Protein AF-A0A1V2GZL9-F1 (afdb_monomer_lite)

Radius of gyration: 32.02 Å; chains: 1; bounding box: 79×44×68 Å

Secondary structure (DSSP, 8-state):
-HHHHHHHHHHHHHHHHHHHHHHHHHHHHHSSSS--S-----------------BHHHHHHHHTT---TTSPPHHHHHHHHHHHHHHHHHHHHHTS---SS------HHHHHHHHHHHHHTS-TTGGGSBHHHHHHHHT--

Sequence (141 aa):
MHVLLIRLDALRFALLRARHRAARGLYRLAWGGLSSMTLFAALPAQAEIRFDRMSGAALLGALRGETGPGDPGGEAGRAFVAARASAYIDGVLDAGVTPACAHPALKPHERDARVFNYLSALQPVRLRDGAAPLVRLALRC

Foldseek 3Di:
DVVVVVVVVVVVVVVVVVVVVVVVVVVVVVPPPPDPPDDPPPPPPPPVPPVVQCFLVNLLCLCVLNADPPADDDPNRSVVSNVVSLVVLVVLCVPDDDAPDDQDPQDSVSLSVLLNVQSVPDDPVRRRHGSSVSSVVSRHD

InterPro domains:
  IPR041238 Rap1a immunity protein [PF18602] (74-140)

Organism: NCBI:txid1817963

pLDDT: mean 76.1, std 19.84, range [35.84, 98.25]

Structure (mmCIF, N/CA/C/O backbone):
data_AF-A0A1V2GZL9-F1
#
_entry.id   AF-A0A1V2GZL9-F1
#
loop_
_atom_site.group_PDB
_atom_site.id
_atom_site.type_symbol
_atom_site.label_atom_id
_atom_site.label_alt_id
_atom_site.label_comp_id
_atom_site.label_asym_id
_atom_site.label_entity_id
_atom_site.label_seq_id
_atom_site.pdbx_PDB_ins_code
_atom_site.Cartn_x
_atom_site.Cartn_y
_atom_site.Cartn_z
_atom_site.occupancy
_atom_site.B_iso_or_equiv
_atom_site.auth_seq_id
_atom_site.auth_comp_id
_atom_site.auth_asym_id
_atom_site.auth_atom_id
_atom_site.pdbx_PDB_model_num
ATOM 1 N N . MET A 1 1 ? 63.659 25.703 -54.728 1.00 55.12 1 MET A N 1
ATOM 2 C CA . MET A 1 1 ? 63.205 26.159 -53.390 1.00 55.12 1 MET A CA 1
ATOM 3 C C . MET A 1 1 ? 61.987 25.407 -52.831 1.00 55.12 1 MET A C 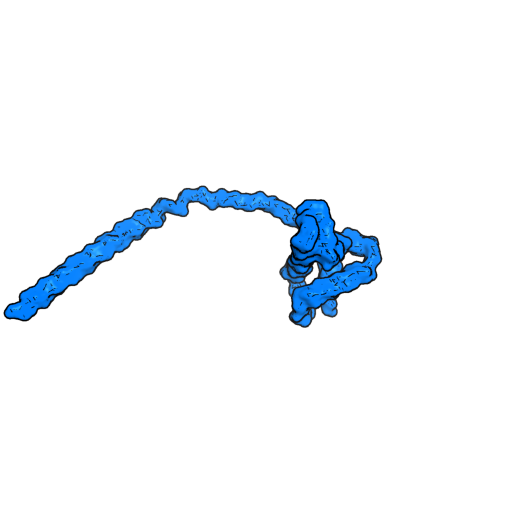1
ATOM 5 O O . MET A 1 1 ? 61.813 25.430 -51.623 1.00 55.12 1 MET A O 1
ATOM 9 N N . HIS A 1 2 ? 61.188 24.680 -53.629 1.00 54.22 2 HIS A N 1
ATOM 10 C CA . HIS A 1 2 ? 60.014 23.937 -53.122 1.00 54.22 2 HIS A CA 1
ATOM 11 C C . HIS A 1 2 ? 60.326 22.637 -52.352 1.00 54.22 2 HIS A C 1
ATOM 13 O O . HIS A 1 2 ? 59.596 22.274 -51.438 1.00 54.22 2 HIS A O 1
ATOM 19 N N . VAL A 1 3 ? 61.429 21.948 -52.664 1.00 55.16 3 VAL A N 1
ATOM 20 C CA . VAL A 1 3 ? 61.768 20.645 -52.048 1.00 55.16 3 VAL A CA 1
ATOM 21 C C . VAL A 1 3 ? 62.237 20.780 -50.588 1.00 55.16 3 VAL A C 1
ATOM 23 O O . VAL A 1 3 ? 62.037 19.872 -49.782 1.00 55.16 3 VAL A O 1
ATOM 26 N N . LEU A 1 4 ? 62.818 21.928 -50.220 1.00 53.38 4 LEU A N 1
ATOM 27 C CA . LEU A 1 4 ? 63.332 22.174 -48.867 1.00 53.38 4 LEU A CA 1
ATOM 28 C C . LEU A 1 4 ? 62.195 22.405 -47.853 1.00 53.38 4 LEU A C 1
ATOM 30 O O . LEU A 1 4 ? 62.247 21.889 -46.740 1.00 53.38 4 LEU A O 1
ATOM 34 N N . LEU A 1 5 ? 61.143 23.119 -48.270 1.00 56.97 5 LEU A N 1
ATOM 35 C CA . LEU A 1 5 ? 59.941 23.387 -47.470 1.00 56.97 5 LEU A CA 1
ATOM 36 C C . LEU A 1 5 ? 59.179 22.097 -47.127 1.00 56.97 5 LEU A C 1
ATOM 38 O O . LEU A 1 5 ? 58.814 21.888 -45.974 1.00 56.97 5 LEU A O 1
ATOM 42 N N . ILE A 1 6 ? 59.061 21.172 -48.084 1.00 58.00 6 ILE A N 1
ATOM 43 C CA . ILE A 1 6 ? 58.377 19.884 -47.880 1.00 58.00 6 ILE A CA 1
ATOM 44 C C . ILE A 1 6 ? 59.114 19.011 -46.846 1.00 58.00 6 ILE A C 1
ATOM 46 O O . ILE A 1 6 ? 58.484 18.346 -46.022 1.00 58.00 6 ILE A O 1
ATOM 50 N N . ARG A 1 7 ? 60.457 19.030 -46.837 1.00 56.25 7 ARG A N 1
ATOM 51 C CA . ARG A 1 7 ? 61.244 18.291 -45.832 1.00 56.25 7 ARG A CA 1
ATOM 52 C C . ARG A 1 7 ? 61.167 18.907 -44.435 1.00 56.25 7 ARG A C 1
ATOM 54 O O . ARG A 1 7 ? 61.171 18.160 -43.457 1.00 56.25 7 ARG A O 1
A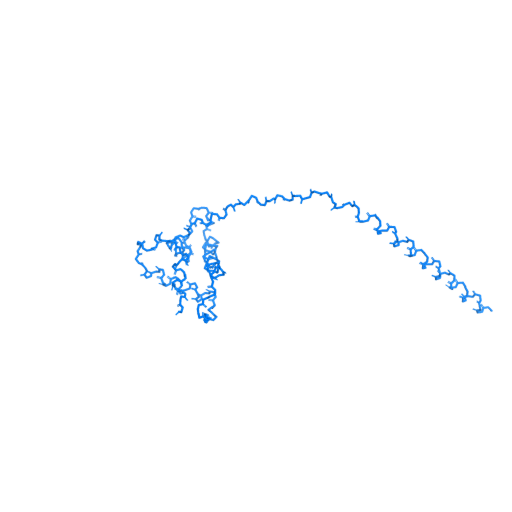TOM 61 N N . LEU A 1 8 ? 61.075 20.232 -44.335 1.00 58.59 8 LEU A N 1
ATOM 62 C CA . LEU A 1 8 ? 60.910 20.941 -43.062 1.00 58.59 8 LEU A CA 1
ATOM 63 C C . LEU A 1 8 ? 59.545 20.659 -42.415 1.00 58.59 8 LEU A C 1
ATOM 65 O O . LEU A 1 8 ? 59.485 20.433 -41.204 1.00 58.59 8 LEU A O 1
ATOM 69 N N . ASP A 1 9 ? 58.477 20.575 -43.209 1.00 58.78 9 ASP A N 1
ATOM 70 C CA . ASP A 1 9 ? 57.154 20.197 -42.702 1.00 58.78 9 ASP A CA 1
ATOM 71 C C . ASP A 1 9 ? 57.094 18.726 -42.274 1.00 58.78 9 ASP A C 1
ATOM 73 O O . ASP A 1 9 ? 56.572 18.418 -41.200 1.00 58.78 9 ASP A O 1
ATOM 77 N N . ALA A 1 10 ? 57.709 17.810 -43.028 1.00 60.56 10 ALA A N 1
ATOM 78 C CA . ALA A 1 10 ? 57.771 16.396 -42.648 1.00 60.56 10 ALA A CA 1
ATOM 79 C C . ALA A 1 10 ? 58.514 16.174 -41.313 1.00 60.56 10 ALA A C 1
ATOM 81 O O . ALA A 1 10 ? 58.066 15.387 -40.473 1.00 60.56 10 ALA A O 1
ATOM 82 N N . LEU A 1 11 ? 59.609 16.909 -41.079 1.00 58.56 11 LEU A N 1
ATOM 83 C CA . LEU A 1 11 ? 60.360 16.884 -39.818 1.00 58.56 11 LEU A CA 1
ATOM 84 C C . LEU A 1 11 ? 59.562 17.486 -38.653 1.00 58.56 11 LEU A C 1
ATOM 86 O O . LEU A 1 11 ? 59.538 16.904 -37.566 1.00 58.56 11 LEU A O 1
ATOM 90 N N . ARG A 1 12 ? 58.841 18.595 -38.874 1.00 58.91 12 ARG A N 1
ATOM 91 C CA . ARG A 1 12 ? 57.935 19.175 -37.865 1.00 58.91 12 ARG A CA 1
ATOM 92 C C . ARG A 1 12 ? 56.802 18.218 -37.499 1.00 58.91 12 ARG A C 1
ATOM 94 O O . ARG A 1 12 ? 56.544 18.013 -36.313 1.00 58.91 12 ARG A O 1
ATOM 101 N N . PHE A 1 13 ? 56.172 17.572 -38.479 1.00 59.31 13 PHE A N 1
ATOM 102 C CA . PHE A 1 13 ? 55.115 16.589 -38.230 1.00 59.31 13 PHE A CA 1
ATOM 103 C C . PHE A 1 13 ? 55.625 15.340 -37.496 1.00 59.31 13 PHE A C 1
ATOM 105 O O . PHE A 1 13 ? 54.934 14.829 -36.610 1.00 59.31 13 PHE A O 1
ATOM 112 N N . ALA A 1 14 ? 56.830 14.859 -37.811 1.00 60.25 14 ALA A N 1
ATOM 113 C CA . ALA A 1 14 ? 57.442 13.728 -37.115 1.00 60.25 14 ALA A CA 1
ATOM 114 C C . ALA A 1 14 ? 57.764 14.055 -35.645 1.00 60.25 14 ALA A C 1
ATOM 116 O O . ALA A 1 14 ? 57.432 13.267 -34.755 1.00 60.25 14 ALA A O 1
ATOM 117 N N . LEU A 1 15 ? 58.319 15.242 -35.373 1.00 58.91 15 LEU A N 1
ATOM 118 C CA . LEU A 1 15 ? 58.627 15.700 -34.014 1.00 58.91 15 LEU A CA 1
ATOM 119 C C . LEU A 1 15 ? 57.360 15.942 -33.177 1.00 58.91 15 LEU A C 1
ATOM 121 O O . LEU A 1 15 ? 57.310 15.545 -32.011 1.00 58.91 15 LEU A O 1
ATOM 125 N N . LEU A 1 16 ? 56.300 16.503 -33.770 1.00 58.19 16 LEU A N 1
ATOM 126 C CA . LEU A 1 16 ? 55.006 16.684 -33.098 1.00 58.19 16 LEU A CA 1
ATOM 127 C C . LEU A 1 16 ? 54.331 15.340 -32.771 1.00 58.19 16 LEU A C 1
ATOM 129 O O . LEU A 1 16 ? 53.808 15.158 -31.668 1.00 58.19 16 LEU A O 1
ATOM 133 N N . ARG A 1 17 ? 54.397 14.351 -33.675 1.00 58.22 17 ARG A N 1
ATOM 134 C CA . ARG A 1 17 ? 53.876 12.994 -33.413 1.00 58.22 17 ARG A CA 1
ATOM 135 C C . ARG A 1 17 ? 54.683 12.241 -32.351 1.00 58.22 17 ARG A C 1
ATOM 137 O O . ARG A 1 17 ? 54.083 11.495 -31.576 1.00 58.22 17 ARG A O 1
ATOM 144 N N . ALA A 1 18 ? 56.001 12.437 -32.284 1.00 57.00 18 ALA A N 1
ATOM 145 C CA . ALA A 1 18 ? 56.848 11.853 -31.241 1.00 57.00 18 ALA A CA 1
ATOM 146 C C . ALA A 1 18 ? 56.520 12.434 -29.852 1.00 57.00 18 ALA A C 1
ATOM 148 O O . ALA A 1 18 ? 56.349 11.681 -28.891 1.00 57.00 18 ALA A O 1
ATOM 149 N N . ARG A 1 19 ? 56.300 13.756 -29.767 1.00 55.47 19 ARG A N 1
ATOM 150 C CA . ARG A 1 19 ? 55.871 14.446 -28.537 1.00 55.47 19 ARG A CA 1
ATOM 151 C C . ARG A 1 19 ? 54.520 13.940 -28.017 1.00 55.47 19 ARG A C 1
ATOM 153 O O . ARG A 1 19 ? 54.377 13.688 -26.824 1.00 55.47 19 ARG A O 1
ATOM 160 N N . HIS A 1 20 ? 53.552 13.709 -28.907 1.00 52.31 20 HIS A N 1
ATOM 161 C CA . HIS A 1 20 ? 52.244 13.165 -28.524 1.00 52.31 20 HIS A CA 1
ATOM 162 C C . HIS A 1 20 ? 52.269 11.685 -28.116 1.00 52.31 20 HIS A C 1
ATOM 164 O O . HIS A 1 20 ? 51.401 11.267 -27.352 1.00 52.31 20 HIS A O 1
ATOM 170 N N . ARG A 1 21 ? 53.231 10.883 -28.592 1.00 53.88 21 ARG A N 1
ATOM 171 C CA . ARG A 1 21 ? 53.393 9.487 -28.149 1.00 53.88 21 ARG A CA 1
ATOM 172 C C . ARG A 1 21 ? 54.039 9.393 -26.766 1.00 53.88 21 ARG A C 1
ATOM 174 O O . ARG A 1 21 ? 53.536 8.641 -25.935 1.00 53.88 21 ARG A O 1
ATOM 181 N N . ALA A 1 22 ? 55.059 10.207 -26.483 1.00 52.22 22 ALA A N 1
ATOM 182 C CA . ALA A 1 22 ? 55.665 10.292 -25.150 1.00 52.22 22 ALA A CA 1
ATOM 183 C C . ALA A 1 22 ? 54.654 10.777 -24.091 1.00 52.22 22 ALA A C 1
ATOM 185 O O . ALA A 1 22 ? 54.554 10.206 -23.007 1.00 52.22 22 ALA A O 1
ATOM 186 N N . ALA A 1 23 ? 53.812 11.751 -24.452 1.00 51.72 23 ALA A N 1
ATOM 187 C CA . ALA A 1 23 ? 52.773 12.283 -23.576 1.00 51.72 23 ALA A CA 1
ATOM 188 C C . ALA A 1 23 ? 51.577 11.341 -23.343 1.00 51.72 23 ALA A C 1
ATOM 190 O O . ALA A 1 23 ? 50.752 11.655 -22.506 1.00 51.72 23 ALA A O 1
ATOM 191 N N . ARG A 1 24 ? 51.426 10.202 -24.037 1.00 52.19 24 ARG A N 1
ATOM 192 C CA . ARG A 1 24 ? 50.339 9.229 -23.753 1.00 52.19 24 ARG A CA 1
ATOM 193 C C . ARG A 1 24 ? 50.796 8.033 -22.916 1.00 52.19 24 ARG A C 1
ATOM 195 O O . ARG A 1 24 ? 49.960 7.391 -22.287 1.00 52.19 24 ARG A O 1
ATOM 202 N N . GLY A 1 25 ? 52.100 7.742 -22.891 1.00 45.91 25 GLY A N 1
ATOM 203 C CA . GLY A 1 25 ? 52.672 6.667 -22.072 1.00 45.91 25 GLY A CA 1
ATOM 204 C C . GLY A 1 25 ? 52.723 7.014 -20.581 1.00 45.91 25 GLY A C 1
ATOM 205 O O . GLY A 1 25 ? 52.417 6.172 -19.743 1.00 45.91 25 GLY A O 1
ATOM 206 N N . LEU A 1 26 ? 53.021 8.275 -20.253 1.00 52.09 26 LEU A N 1
ATOM 207 C CA . LEU A 1 26 ? 53.171 8.740 -18.868 1.00 52.09 26 LEU A CA 1
ATOM 208 C C . LEU A 1 26 ? 51.841 8.846 -18.096 1.00 52.09 26 LEU A C 1
ATOM 210 O O . LEU A 1 26 ? 51.803 8.527 -16.912 1.00 52.09 26 LEU A O 1
ATOM 214 N N . TYR A 1 27 ? 50.726 9.194 -18.749 1.00 48.69 27 TYR A N 1
ATOM 215 C CA . TYR A 1 27 ? 49.425 9.296 -18.060 1.00 48.69 27 TYR A CA 1
ATOM 216 C C . TYR A 1 27 ? 48.771 7.939 -17.769 1.00 48.69 27 TYR A C 1
ATOM 218 O O . TYR A 1 27 ? 47.938 7.849 -16.872 1.00 48.69 27 TYR A O 1
ATOM 226 N N . ARG A 1 28 ? 49.148 6.869 -18.485 1.00 49.38 28 ARG A N 1
ATOM 227 C CA . ARG A 1 28 ? 48.604 5.521 -18.238 1.00 49.38 28 ARG A CA 1
ATOM 228 C C . ARG A 1 28 ? 49.191 4.848 -16.999 1.00 49.38 28 ARG A C 1
ATOM 230 O O . ARG A 1 28 ? 48.528 3.999 -16.419 1.00 49.38 28 ARG A O 1
ATOM 237 N N . LEU A 1 29 ? 50.390 5.247 -16.577 1.00 52.50 29 LEU A N 1
ATOM 238 C CA . LEU A 1 29 ? 51.023 4.729 -15.361 1.00 52.50 29 LEU A CA 1
ATOM 239 C C . LEU A 1 29 ? 50.730 5.594 -14.125 1.00 52.50 29 LEU A C 1
ATOM 241 O O . LEU A 1 29 ? 50.769 5.083 -13.013 1.00 52.50 29 LEU A O 1
ATOM 245 N N . ALA A 1 30 ? 50.368 6.869 -14.306 1.00 49.53 30 ALA A N 1
ATOM 246 C CA . ALA A 1 30 ? 50.029 7.766 -13.199 1.00 49.53 30 ALA A CA 1
ATOM 247 C C . ALA A 1 30 ? 48.574 7.633 -12.699 1.00 49.53 30 ALA A C 1
ATOM 249 O O . ALA A 1 30 ? 48.312 7.916 -11.536 1.00 49.53 30 ALA A O 1
ATOM 250 N N . TRP A 1 31 ? 47.625 7.184 -13.535 1.00 48.09 31 TRP A N 1
ATOM 251 C CA . TRP A 1 31 ? 46.200 7.135 -13.151 1.00 48.09 31 TRP A CA 1
ATOM 252 C C . TRP A 1 31 ? 45.686 5.756 -12.707 1.00 48.09 31 TRP A C 1
ATOM 254 O O . TRP A 1 31 ? 44.584 5.659 -12.179 1.00 48.09 31 TRP A O 1
ATOM 264 N N . GLY A 1 32 ? 46.461 4.684 -12.905 1.00 49.47 32 GLY A N 1
ATOM 265 C CA . GLY A 1 32 ? 46.026 3.313 -12.598 1.00 49.47 32 GLY A CA 1
ATOM 266 C C . GLY A 1 32 ? 46.326 2.822 -11.176 1.00 49.47 32 GLY A C 1
ATOM 267 O O . GLY A 1 32 ? 45.928 1.714 -10.836 1.00 49.47 32 GLY A O 1
ATOM 268 N N . GLY A 1 33 ? 47.052 3.596 -10.359 1.00 51.00 33 GLY A N 1
ATOM 269 C CA . GLY A 1 33 ? 47.681 3.084 -9.131 1.00 51.00 33 GLY A CA 1
ATOM 270 C C . GLY A 1 33 ? 47.084 3.520 -7.788 1.00 51.00 33 GLY A C 1
ATOM 271 O O . GLY A 1 33 ? 47.502 2.995 -6.764 1.00 51.00 33 GLY A O 1
ATOM 272 N N . LEU A 1 34 ? 46.135 4.463 -7.742 1.00 53.69 34 LEU A N 1
ATOM 273 C CA . LEU A 1 34 ? 45.721 5.118 -6.484 1.00 53.69 34 LEU A CA 1
ATOM 274 C C . LEU A 1 34 ? 44.197 5.209 -6.305 1.00 53.69 34 LEU A C 1
ATOM 276 O O . LEU A 1 34 ? 43.651 6.237 -5.917 1.00 53.69 34 LEU A O 1
ATOM 280 N N . SER A 1 35 ? 43.472 4.125 -6.573 1.00 53.06 35 SER A N 1
ATOM 281 C CA . SER A 1 35 ? 42.064 4.002 -6.144 1.00 53.06 35 SER A CA 1
ATOM 282 C C . SER A 1 35 ? 41.721 2.598 -5.647 1.00 53.06 35 SER A C 1
ATOM 284 O O . SER A 1 35 ? 40.606 2.123 -5.808 1.00 53.06 35 SER A O 1
ATOM 286 N N . SER A 1 36 ? 42.689 1.943 -5.001 1.00 54.56 36 SER A N 1
ATOM 287 C CA . SER A 1 36 ? 42.455 0.761 -4.163 1.00 54.56 36 SER A CA 1
ATOM 288 C C . SER A 1 36 ? 42.670 1.115 -2.686 1.00 54.56 36 SER A C 1
ATOM 290 O O . SER A 1 36 ? 43.366 0.415 -1.960 1.00 54.56 36 SER A O 1
ATOM 292 N N . MET A 1 37 ? 42.107 2.242 -2.242 1.00 56.84 37 MET A N 1
ATOM 293 C CA . MET A 1 37 ? 41.980 2.582 -0.823 1.00 56.84 37 MET A CA 1
ATOM 294 C C . MET A 1 37 ? 40.507 2.469 -0.445 1.00 56.84 37 MET A C 1
ATOM 296 O O . MET A 1 37 ? 39.721 3.387 -0.645 1.00 56.84 37 MET A O 1
ATOM 300 N N . THR A 1 38 ? 40.157 1.271 0.024 1.00 63.53 38 THR A N 1
ATOM 301 C CA . THR A 1 38 ? 39.196 1.022 1.108 1.00 63.53 38 THR A CA 1
ATOM 302 C C . THR A 1 38 ? 38.073 2.049 1.251 1.00 63.53 38 THR A C 1
ATOM 304 O O . THR A 1 38 ? 38.052 2.836 2.195 1.00 63.53 38 THR A O 1
ATOM 307 N N . LEU A 1 39 ? 37.084 1.967 0.364 1.00 54.47 39 LEU A N 1
ATOM 308 C CA . LEU A 1 39 ? 35.719 2.346 0.699 1.00 54.47 39 LEU A CA 1
ATOM 309 C C . LEU A 1 39 ? 34.921 1.048 0.871 1.00 54.47 39 LEU A C 1
ATOM 311 O O . LEU A 1 39 ? 34.127 0.664 0.018 1.00 54.47 39 LEU A O 1
ATOM 315 N N . PHE A 1 40 ? 35.109 0.365 2.006 1.00 52.47 40 PHE A N 1
ATOM 316 C CA . PHE A 1 40 ? 33.965 -0.324 2.603 1.00 52.47 40 PHE A CA 1
ATOM 317 C C . PHE A 1 40 ? 33.060 0.804 3.100 1.00 52.47 40 PHE A C 1
ATOM 319 O O . PHE A 1 40 ? 33.095 1.205 4.262 1.00 52.47 40 PHE A O 1
ATOM 326 N N . ALA A 1 41 ? 32.344 1.407 2.144 1.00 52.69 41 ALA A N 1
ATOM 327 C CA . ALA A 1 41 ? 31.185 2.220 2.421 1.00 52.69 41 ALA A CA 1
ATOM 328 C C . ALA A 1 41 ? 30.369 1.424 3.425 1.00 52.69 41 ALA A C 1
ATOM 330 O O . ALA A 1 41 ? 30.211 0.211 3.249 1.00 52.69 41 ALA A O 1
ATOM 331 N N . ALA A 1 42 ? 29.952 2.113 4.486 1.00 54.78 42 ALA A N 1
ATOM 332 C CA . ALA A 1 42 ? 28.971 1.631 5.426 1.00 54.78 42 ALA A CA 1
ATOM 333 C C . ALA A 1 42 ? 28.045 0.672 4.681 1.00 54.78 42 ALA A C 1
ATOM 335 O O . ALA A 1 42 ? 27.315 1.098 3.780 1.00 54.78 42 ALA A O 1
ATOM 336 N N . LEU A 1 43 ? 28.105 -0.626 5.028 1.00 52.69 43 LEU A N 1
ATOM 337 C CA . LEU A 1 43 ? 26.910 -1.440 4.886 1.00 52.69 43 LEU A CA 1
ATOM 338 C C . LEU A 1 43 ? 25.832 -0.503 5.414 1.00 52.69 43 LEU A C 1
ATOM 340 O O . LEU A 1 43 ? 26.034 0.003 6.532 1.00 52.69 43 LEU A O 1
ATOM 344 N N . PRO A 1 44 ? 24.771 -0.168 4.645 1.00 50.25 44 PRO A N 1
ATOM 345 C CA . PRO A 1 44 ? 23.624 0.384 5.327 1.00 50.25 44 PRO A CA 1
ATOM 346 C C . PRO A 1 44 ? 23.477 -0.583 6.489 1.00 50.25 44 PRO A C 1
ATOM 348 O O . PRO A 1 44 ? 23.481 -1.804 6.266 1.00 50.25 44 PRO A O 1
ATOM 351 N N . ALA A 1 45 ? 23.505 -0.070 7.731 1.00 43.97 45 ALA A N 1
ATOM 352 C CA . ALA A 1 45 ? 22.843 -0.794 8.790 1.00 43.97 45 ALA A CA 1
ATOM 353 C C . ALA A 1 45 ? 21.596 -1.253 8.066 1.00 43.97 45 ALA A C 1
ATOM 355 O O . ALA A 1 45 ? 20.903 -0.405 7.481 1.00 43.97 45 ALA A O 1
ATOM 356 N N . GLN A 1 46 ? 21.459 -2.567 7.870 1.00 44.19 46 GLN A N 1
ATOM 357 C CA . GLN A 1 46 ? 20.194 -3.078 7.431 1.00 44.19 46 GLN A CA 1
ATOM 358 C C . GLN A 1 46 ? 19.372 -2.593 8.612 1.00 44.19 46 GLN A C 1
ATOM 360 O O . GLN A 1 46 ? 19.407 -3.188 9.686 1.00 44.19 46 GLN A O 1
ATOM 365 N N . ALA A 1 47 ? 18.780 -1.394 8.468 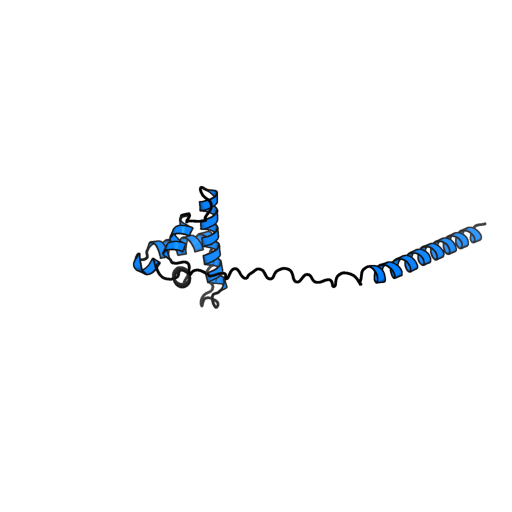1.00 41.91 47 ALA A N 1
ATOM 366 C CA . ALA A 1 47 ? 17.475 -1.086 8.941 1.00 41.91 47 ALA A CA 1
ATOM 367 C C . ALA A 1 47 ? 16.816 -2.350 8.483 1.00 41.91 47 ALA A C 1
ATOM 369 O O . ALA A 1 47 ? 16.652 -2.573 7.280 1.00 41.91 47 ALA A O 1
ATOM 370 N N . GLU A 1 48 ? 16.755 -3.287 9.430 1.00 35.84 48 GLU A N 1
ATOM 371 C CA . GLU A 1 48 ? 15.935 -4.447 9.351 1.00 35.84 48 GLU A CA 1
ATOM 372 C C . GLU A 1 48 ? 14.695 -3.782 8.809 1.00 35.84 48 GLU A C 1
ATOM 374 O O . GLU A 1 48 ? 14.092 -2.946 9.496 1.00 35.84 48 GLU A O 1
ATOM 379 N N . ILE A 1 49 ? 14.417 -3.975 7.514 1.00 42.28 49 ILE A N 1
ATOM 380 C CA . ILE A 1 49 ? 13.114 -3.647 6.997 1.00 42.28 49 ILE A CA 1
ATOM 381 C C . ILE A 1 49 ? 12.335 -4.763 7.653 1.00 42.28 49 ILE A C 1
ATOM 383 O O . ILE A 1 49 ? 12.035 -5.803 7.072 1.00 42.28 49 ILE A O 1
ATOM 387 N N . ARG A 1 50 ? 12.100 -4.556 8.951 1.00 40.34 50 ARG A N 1
ATOM 388 C CA . ARG A 1 50 ? 10.985 -5.010 9.694 1.00 40.34 50 ARG A CA 1
ATOM 389 C C . ARG A 1 50 ? 9.921 -4.371 8.837 1.00 40.34 50 ARG A C 1
ATOM 391 O O . ARG A 1 50 ? 9.523 -3.224 9.004 1.00 40.34 50 ARG A O 1
ATOM 398 N N . PHE A 1 51 ? 9.519 -5.118 7.815 1.00 47.31 51 PHE A N 1
ATOM 399 C CA . PHE A 1 51 ? 8.145 -5.167 7.424 1.00 47.31 51 PHE A CA 1
ATOM 400 C C . PHE A 1 51 ? 7.450 -5.597 8.714 1.00 47.31 51 PHE A C 1
ATOM 402 O O . PHE A 1 51 ? 7.079 -6.759 8.877 1.00 47.31 51 PHE A O 1
ATOM 409 N N . ASP A 1 52 ? 7.356 -4.665 9.673 1.00 51.78 52 ASP A N 1
ATOM 410 C CA . ASP A 1 52 ? 6.312 -4.618 10.658 1.00 51.78 52 ASP A CA 1
ATOM 411 C C . ASP A 1 52 ? 5.107 -4.945 9.811 1.00 51.78 52 ASP A C 1
ATOM 413 O O . ASP A 1 52 ? 4.832 -4.245 8.830 1.00 51.78 52 ASP A O 1
ATOM 417 N N . ARG A 1 53 ? 4.563 -6.146 10.026 1.00 76.50 53 ARG A N 1
ATOM 418 C CA . ARG A 1 53 ? 3.538 -6.698 9.151 1.00 76.50 53 ARG A CA 1
ATOM 419 C C . ARG A 1 53 ? 2.451 -5.643 9.085 1.00 76.50 53 ARG A C 1
ATOM 421 O O . ARG A 1 53 ? 1.704 -5.490 10.046 1.00 76.50 53 ARG A O 1
ATOM 428 N N . MET A 1 54 ? 2.398 -4.899 7.982 1.00 90.62 54 MET A N 1
ATOM 429 C CA . MET A 1 54 ? 1.377 -3.886 7.798 1.00 90.62 54 MET A CA 1
ATOM 430 C C . MET A 1 54 ? 0.057 -4.635 7.894 1.00 90.62 54 MET A C 1
ATOM 432 O O . MET A 1 54 ? -0.150 -5.606 7.164 1.00 90.62 54 MET A O 1
ATOM 436 N N . SER A 1 55 ? -0.780 -4.275 8.860 1.00 94.75 55 SER A N 1
ATOM 437 C CA . SER A 1 55 ? -2.091 -4.897 9.008 1.00 94.75 55 SER A CA 1
ATOM 438 C C . SER A 1 55 ? -3.026 -4.392 7.914 1.00 94.75 55 SER A C 1
ATOM 440 O O . SER A 1 55 ? -2.794 -3.332 7.324 1.00 94.75 55 SER A O 1
ATOM 442 N N . GLY A 1 56 ? -4.107 -5.123 7.646 1.00 96.00 56 GLY A N 1
ATOM 443 C CA . GLY A 1 56 ? -5.159 -4.652 6.743 1.00 96.00 56 GLY A CA 1
ATOM 444 C C . GLY A 1 56 ? -5.713 -3.284 7.158 1.00 96.00 56 GLY A C 1
ATOM 445 O O . GLY A 1 56 ? -5.960 -2.441 6.302 1.00 96.00 56 GLY A O 1
ATOM 446 N N . ALA A 1 57 ? -5.839 -3.033 8.465 1.00 96.44 57 ALA A N 1
ATOM 447 C CA . ALA A 1 57 ? -6.274 -1.752 9.017 1.00 96.44 57 ALA A CA 1
ATOM 448 C C . ALA A 1 57 ? -5.273 -0.626 8.728 1.00 96.44 57 ALA A C 1
ATOM 450 O O . ALA A 1 57 ? -5.680 0.447 8.293 1.00 96.44 57 ALA A O 1
ATOM 451 N N . ALA A 1 58 ? -3.974 -0.876 8.926 1.00 95.38 58 ALA A N 1
ATOM 452 C CA . ALA A 1 58 ? -2.932 0.110 8.646 1.00 95.38 58 ALA A CA 1
ATOM 453 C C . ALA A 1 58 ? -2.865 0.451 7.150 1.00 95.38 58 ALA A C 1
ATOM 455 O O . ALA A 1 58 ? -2.768 1.622 6.794 1.00 95.38 58 ALA A O 1
ATOM 456 N N . LEU A 1 59 ? -2.982 -0.555 6.274 1.00 96.75 59 LEU A N 1
ATOM 457 C CA . LEU A 1 59 ? -3.033 -0.325 4.830 1.00 96.75 59 LEU A CA 1
ATOM 458 C C . LEU A 1 59 ? -4.287 0.462 4.428 1.00 96.75 59 LEU A C 1
ATOM 460 O O . LEU A 1 59 ? -4.193 1.401 3.643 1.00 96.75 59 LEU A O 1
ATOM 464 N N . LEU A 1 60 ? -5.455 0.113 4.978 1.00 97.88 60 LEU A N 1
ATOM 465 C CA . LEU A 1 60 ? -6.705 0.824 4.705 1.00 97.88 60 LEU A CA 1
ATOM 466 C C . LEU A 1 60 ? -6.642 2.290 5.160 1.00 97.88 60 LEU A C 1
ATOM 468 O O . LEU A 1 60 ? -7.079 3.166 4.417 1.00 97.88 60 LEU A O 1
ATOM 472 N N . GLY A 1 61 ? -6.077 2.561 6.339 1.00 97.00 61 GLY A N 1
ATOM 473 C CA . GLY A 1 61 ? -5.855 3.926 6.818 1.00 97.00 61 GLY A CA 1
ATOM 474 C C . GLY A 1 61 ? -4.903 4.703 5.907 1.00 97.00 61 GLY A C 1
ATOM 475 O O . GLY A 1 61 ? -5.224 5.805 5.467 1.00 97.00 61 GLY A O 1
ATOM 476 N N . ALA A 1 62 ? -3.783 4.096 5.510 1.00 96.38 62 ALA A N 1
ATOM 477 C CA . ALA A 1 62 ? -2.831 4.726 4.597 1.00 96.38 62 ALA A CA 1
ATOM 478 C C . ALA A 1 62 ? -3.448 5.035 3.216 1.00 96.38 62 ALA A C 1
ATOM 480 O O . ALA A 1 62 ? -3.232 6.121 2.682 1.00 96.38 62 ALA A O 1
ATOM 481 N N . LEU A 1 63 ? -4.291 4.142 2.675 1.00 96.75 63 LEU A N 1
ATOM 482 C CA . LEU A 1 63 ? -5.055 4.380 1.438 1.00 96.75 63 LEU A CA 1
ATOM 483 C C . LEU A 1 63 ? -6.062 5.537 1.561 1.00 96.75 63 LEU A C 1
ATOM 485 O O . LEU A 1 63 ? -6.412 6.152 0.558 1.00 96.75 63 LEU A O 1
ATOM 489 N N . ARG A 1 64 ? -6.519 5.857 2.777 1.00 96.38 64 ARG A N 1
ATOM 490 C CA . ARG A 1 64 ? -7.362 7.032 3.060 1.00 96.38 64 ARG A CA 1
ATOM 491 C C . ARG A 1 64 ? -6.559 8.313 3.279 1.00 96.38 64 ARG A C 1
ATOM 493 O O . ARG A 1 64 ? -7.154 9.377 3.436 1.00 96.38 64 ARG A O 1
ATOM 500 N N . GLY A 1 65 ? -5.231 8.229 3.315 1.00 95.50 65 GLY A N 1
ATOM 501 C CA . GLY A 1 65 ? -4.378 9.350 3.695 1.00 95.50 65 GLY A CA 1
ATOM 502 C C . GLY A 1 65 ? -4.298 9.570 5.210 1.00 95.50 65 GLY A C 1
ATOM 503 O O . GLY A 1 65 ? -3.926 10.658 5.636 1.00 95.50 65 GLY A O 1
ATOM 504 N N . GLU A 1 66 ? -4.670 8.591 6.039 1.00 95.88 66 GLU A N 1
ATOM 505 C CA . GLU A 1 66 ? -4.575 8.705 7.498 1.00 95.88 66 GLU A CA 1
ATOM 506 C C . GLU A 1 66 ? -3.101 8.613 7.928 1.00 95.88 66 GLU A C 1
ATOM 508 O O . GLU A 1 66 ? -2.435 7.597 7.725 1.00 95.88 66 GLU A O 1
ATOM 513 N N . THR A 1 67 ? -2.578 9.693 8.506 1.00 91.44 67 THR A N 1
ATOM 514 C CA . THR A 1 67 ? -1.186 9.787 8.969 1.00 91.44 67 THR A CA 1
ATOM 515 C C . THR A 1 67 ? -1.047 9.276 10.399 1.00 91.44 67 THR A C 1
ATOM 517 O O . THR A 1 67 ? -1.861 9.627 11.257 1.00 91.44 67 THR A O 1
ATOM 520 N N . GLY A 1 68 ? -0.004 8.491 10.671 1.00 87.44 68 GLY A N 1
ATOM 521 C CA . GLY A 1 68 ? 0.292 7.970 12.002 1.00 87.44 68 GLY A CA 1
ATOM 522 C C . GLY A 1 68 ? 1.406 8.727 12.737 1.00 87.44 68 GLY A C 1
ATOM 523 O O . GLY A 1 68 ? 1.980 9.689 12.222 1.00 87.44 68 GLY A O 1
ATOM 524 N N . PRO A 1 69 ? 1.751 8.282 13.958 1.00 86.50 69 PRO A N 1
ATOM 525 C CA . PRO A 1 69 ? 2.928 8.768 14.670 1.00 86.50 69 PRO A CA 1
ATOM 526 C C . PRO A 1 69 ? 4.197 8.603 13.822 1.00 86.50 69 PRO A C 1
ATOM 528 O O . PRO A 1 69 ? 4.489 7.511 13.344 1.00 86.50 69 PRO A O 1
ATOM 531 N N . GLY A 1 70 ? 4.960 9.686 13.659 1.00 86.19 70 GLY A N 1
ATOM 532 C CA . GLY A 1 70 ? 6.201 9.697 12.875 1.00 86.19 70 GLY A CA 1
ATOM 533 C C . GLY A 1 70 ? 6.023 10.005 11.385 1.00 86.19 70 GLY A C 1
ATOM 534 O O . GLY A 1 70 ? 7.019 10.254 10.708 1.00 86.19 70 GLY A O 1
ATOM 535 N N . ASP A 1 71 ? 4.789 10.054 10.877 1.00 89.94 71 ASP A N 1
ATOM 536 C CA . ASP A 1 71 ? 4.521 10.547 9.527 1.00 89.94 71 ASP A CA 1
ATOM 537 C C . ASP A 1 71 ? 4.502 12.089 9.491 1.00 89.94 71 ASP A C 1
ATOM 539 O O . ASP A 1 71 ? 4.170 12.735 10.493 1.00 89.94 71 ASP A O 1
ATOM 543 N N . PRO A 1 72 ? 4.844 12.711 8.345 1.00 90.81 72 PRO A N 1
ATOM 544 C CA . PRO A 1 72 ? 4.670 14.146 8.174 1.00 90.81 72 PRO A CA 1
ATOM 545 C C . PRO A 1 72 ? 3.198 14.542 8.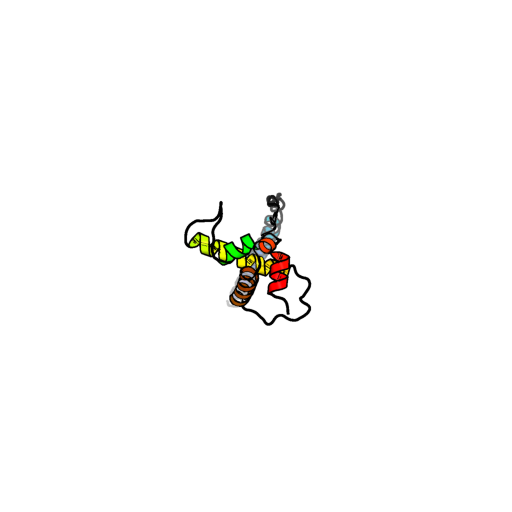351 1.00 90.81 72 PRO A C 1
ATOM 547 O O . PRO A 1 72 ? 2.291 13.785 8.016 1.00 90.81 72 PRO A O 1
ATOM 550 N N . GLY A 1 73 ? 2.952 15.744 8.874 1.00 91.19 73 GLY A N 1
ATOM 551 C CA . GLY A 1 73 ? 1.601 16.283 9.024 1.00 91.19 73 GLY A CA 1
ATOM 552 C C . GLY A 1 73 ? 1.059 16.933 7.746 1.00 91.19 73 GLY A C 1
ATOM 553 O O . GLY A 1 73 ? 1.799 17.243 6.809 1.00 91.19 73 GLY A O 1
ATOM 554 N N . GLY A 1 74 ? -0.247 17.203 7.734 1.00 94.06 74 GLY A N 1
ATOM 555 C CA . GLY A 1 74 ? -0.908 17.961 6.667 1.00 94.06 74 GLY A CA 1
ATOM 556 C C . GLY A 1 74 ? -0.950 17.232 5.319 1.00 94.06 74 GLY A C 1
ATOM 557 O O . GLY A 1 74 ? -0.885 16.007 5.255 1.00 94.06 74 GLY A O 1
ATOM 558 N N . GLU A 1 75 ? -1.079 17.993 4.230 1.00 95.88 75 GLU A N 1
ATOM 559 C CA . GLU A 1 75 ? -1.245 17.435 2.878 1.00 95.88 75 GLU A CA 1
ATOM 560 C C . GLU A 1 75 ? -0.038 16.614 2.415 1.00 95.88 75 GLU A C 1
ATOM 562 O O . GLU A 1 75 ? -0.206 15.531 1.861 1.00 95.88 75 GLU A O 1
ATOM 567 N N . ALA A 1 76 ? 1.179 17.080 2.707 1.00 93.38 76 ALA A N 1
ATOM 568 C CA . ALA A 1 76 ? 2.396 16.329 2.403 1.00 93.38 76 ALA A CA 1
ATOM 569 C C . ALA A 1 76 ? 2.411 14.966 3.117 1.00 93.38 76 ALA A C 1
ATOM 571 O O . ALA A 1 76 ? 2.808 13.963 2.528 1.00 93.38 76 ALA A O 1
ATOM 572 N N . GLY A 1 77 ? 1.912 14.928 4.356 1.00 95.06 77 GLY A N 1
ATOM 573 C CA . GLY A 1 77 ? 1.653 13.709 5.115 1.00 95.06 77 GLY A CA 1
ATOM 574 C C . GLY A 1 77 ? 0.730 12.738 4.405 1.00 95.06 77 GLY A C 1
ATOM 575 O O . GLY A 1 77 ? 1.102 11.591 4.157 1.00 95.06 77 GLY A O 1
ATOM 576 N N . ARG A 1 78 ? -0.461 13.220 4.035 1.00 95.94 78 ARG A N 1
ATOM 577 C CA . ARG A 1 78 ? -1.477 12.425 3.333 1.00 95.94 78 ARG A CA 1
ATOM 578 C C . ARG A 1 78 ? -0.945 11.841 2.028 1.00 95.94 78 ARG A C 1
ATOM 580 O O . ARG A 1 78 ? -1.096 10.646 1.784 1.00 95.94 78 ARG A O 1
ATOM 587 N N . ALA A 1 79 ? -0.281 12.667 1.219 1.00 94.38 79 ALA A N 1
ATOM 588 C CA . ALA A 1 79 ? 0.305 12.241 -0.048 1.00 94.38 79 ALA A CA 1
ATOM 589 C C . ALA A 1 79 ? 1.393 11.178 0.163 1.00 94.38 79 ALA A C 1
ATOM 591 O O . ALA A 1 79 ? 1.447 10.182 -0.558 1.00 94.38 79 ALA A O 1
ATOM 592 N N . PHE A 1 80 ? 2.232 11.361 1.183 1.00 95.06 80 PHE A N 1
ATOM 593 C CA . PHE A 1 80 ? 3.291 10.421 1.517 1.00 95.06 80 PHE A CA 1
ATOM 594 C C . PHE A 1 80 ? 2.752 9.058 1.969 1.00 95.06 80 PHE A C 1
ATOM 596 O O . PHE A 1 80 ? 3.213 8.030 1.469 1.00 95.06 80 PHE A O 1
ATOM 603 N N . VAL A 1 81 ? 1.761 9.014 2.868 1.00 95.00 81 VAL A N 1
ATOM 604 C CA . VAL A 1 81 ? 1.197 7.732 3.328 1.00 95.00 81 VAL A CA 1
ATOM 605 C C . VAL A 1 81 ? 0.403 7.021 2.230 1.00 95.00 81 VAL A C 1
ATOM 607 O O . VAL A 1 81 ? 0.504 5.799 2.117 1.00 95.00 81 VAL A O 1
ATOM 610 N N . ALA A 1 82 ? -0.293 7.761 1.360 1.00 94.94 82 ALA A N 1
ATOM 611 C CA . ALA A 1 82 ? -0.964 7.190 0.192 1.00 94.94 82 ALA A CA 1
ATOM 612 C C . ALA A 1 82 ? 0.046 6.580 -0.798 1.00 94.94 82 ALA A C 1
ATOM 614 O O . ALA A 1 82 ? -0.130 5.450 -1.253 1.00 94.94 82 ALA A O 1
ATOM 615 N N . ALA A 1 83 ? 1.156 7.276 -1.071 1.00 94.88 83 ALA A N 1
ATOM 616 C CA . ALA A 1 83 ? 2.233 6.751 -1.910 1.00 94.88 83 ALA A CA 1
ATOM 617 C C . ALA A 1 83 ? 2.889 5.504 -1.291 1.00 94.88 83 ALA A C 1
ATOM 619 O O . ALA A 1 83 ? 3.145 4.524 -1.992 1.00 94.88 83 ALA A O 1
ATOM 620 N N . ARG A 1 84 ? 3.107 5.502 0.032 1.00 94.44 84 ARG A N 1
ATOM 621 C CA . ARG A 1 84 ? 3.594 4.327 0.770 1.00 94.44 84 ARG A CA 1
ATOM 622 C C . ARG A 1 84 ? 2.631 3.141 0.635 1.00 94.44 84 ARG A C 1
ATOM 624 O O . ARG A 1 84 ? 3.093 2.015 0.469 1.00 94.44 84 ARG A O 1
ATOM 631 N N . ALA A 1 85 ? 1.318 3.375 0.690 1.00 95.81 85 ALA A N 1
ATOM 632 C CA . ALA A 1 85 ? 0.309 2.333 0.507 1.00 95.81 85 ALA A CA 1
ATOM 633 C C . ALA A 1 85 ? 0.346 1.725 -0.905 1.00 95.81 85 ALA A C 1
ATOM 635 O O . ALA A 1 85 ? 0.389 0.500 -1.025 1.00 95.81 85 ALA A O 1
ATOM 636 N N . SER A 1 86 ? 0.407 2.555 -1.956 1.00 95.69 86 SER A N 1
ATOM 637 C CA . SER A 1 86 ? 0.581 2.074 -3.339 1.00 95.69 86 SER A CA 1
ATOM 638 C C . SER A 1 86 ? 1.850 1.233 -3.463 1.00 95.69 86 SER A C 1
ATOM 640 O O . SER A 1 86 ? 1.792 0.100 -3.931 1.00 95.69 86 SER A O 1
ATOM 642 N N . ALA A 1 87 ? 2.986 1.740 -2.972 1.00 94.81 87 ALA A N 1
ATOM 643 C CA . ALA A 1 87 ? 4.261 1.029 -3.040 1.00 94.81 87 ALA A CA 1
ATOM 644 C C . ALA A 1 87 ? 4.238 -0.308 -2.274 1.00 94.81 87 ALA A C 1
ATOM 646 O O . ALA A 1 87 ? 4.857 -1.282 -2.698 1.00 94.81 87 ALA A O 1
ATOM 647 N N . TYR A 1 88 ? 3.502 -0.388 -1.159 1.00 94.31 88 TYR A N 1
ATOM 648 C CA . TYR A 1 88 ? 3.282 -1.651 -0.454 1.00 94.31 88 TYR A CA 1
ATOM 649 C C . TYR A 1 88 ? 2.505 -2.653 -1.319 1.00 94.31 88 TYR A C 1
ATOM 651 O O . TYR A 1 88 ? 2.878 -3.823 -1.387 1.00 94.31 88 TYR A O 1
ATOM 659 N N . ILE A 1 89 ? 1.440 -2.205 -1.991 1.00 93.44 89 ILE A N 1
ATOM 660 C CA . ILE A 1 89 ? 0.640 -3.043 -2.895 1.00 93.44 89 ILE A CA 1
ATOM 661 C C . ILE A 1 89 ? 1.494 -3.536 -4.072 1.00 93.44 89 ILE A C 1
ATOM 663 O O . ILE A 1 89 ? 1.453 -4.729 -4.376 1.00 93.44 89 ILE A O 1
ATOM 667 N N . ASP A 1 90 ? 2.291 -2.653 -4.685 1.00 91.38 90 ASP A N 1
ATOM 668 C CA . ASP A 1 90 ? 3.278 -3.002 -5.717 1.00 91.38 90 ASP A CA 1
ATOM 669 C C . ASP A 1 90 ? 4.227 -4.100 -5.222 1.00 91.38 90 ASP A C 1
ATOM 671 O O . ASP A 1 90 ? 4.307 -5.174 -5.815 1.00 91.38 90 ASP A O 1
ATOM 675 N N . GLY A 1 91 ? 4.855 -3.892 -4.062 1.00 90.19 91 GLY A N 1
ATOM 676 C CA . GLY A 1 91 ? 5.784 -4.863 -3.487 1.00 90.19 91 GLY A CA 1
ATOM 677 C C . GLY A 1 91 ? 5.146 -6.224 -3.184 1.00 90.19 91 GLY A C 1
ATOM 678 O O . GLY A 1 91 ? 5.794 -7.258 -3.331 1.00 90.19 91 GLY A O 1
ATOM 679 N N . VAL A 1 92 ? 3.867 -6.265 -2.792 1.00 89.94 92 VAL A N 1
ATOM 680 C CA . VAL A 1 92 ? 3.140 -7.531 -2.577 1.00 89.94 92 VAL A CA 1
ATOM 681 C C . VAL A 1 92 ? 2.917 -8.295 -3.885 1.00 89.94 92 VAL A C 1
ATOM 683 O O . VAL A 1 92 ? 2.934 -9.533 -3.862 1.00 89.94 92 VAL A O 1
ATOM 686 N N . LEU A 1 93 ? 2.681 -7.581 -4.988 1.00 85.94 93 LEU A N 1
ATOM 687 C CA . LEU A 1 93 ? 2.526 -8.169 -6.317 1.00 85.94 93 LEU A CA 1
ATOM 688 C C . LEU A 1 93 ? 3.863 -8.660 -6.867 1.00 85.94 93 LEU A C 1
ATOM 690 O O . LEU A 1 93 ? 3.939 -9.808 -7.299 1.00 85.94 93 LEU A O 1
ATOM 694 N N . ASP A 1 94 ? 4.908 -7.841 -6.771 1.00 84.75 94 ASP A N 1
ATOM 695 C CA . ASP A 1 94 ? 6.249 -8.164 -7.266 1.00 84.75 94 ASP A CA 1
ATOM 696 C C . ASP A 1 94 ? 6.882 -9.338 -6.504 1.00 84.75 94 ASP A C 1
ATOM 698 O O . ASP A 1 94 ? 7.606 -10.148 -7.079 1.00 84.75 94 ASP A O 1
ATOM 702 N N . ALA A 1 95 ? 6.581 -9.471 -5.207 1.00 85.56 95 ALA A N 1
ATOM 703 C CA . ALA A 1 95 ? 7.023 -10.600 -4.389 1.00 85.56 95 ALA A CA 1
ATOM 704 C C . ALA A 1 95 ? 6.209 -11.890 -4.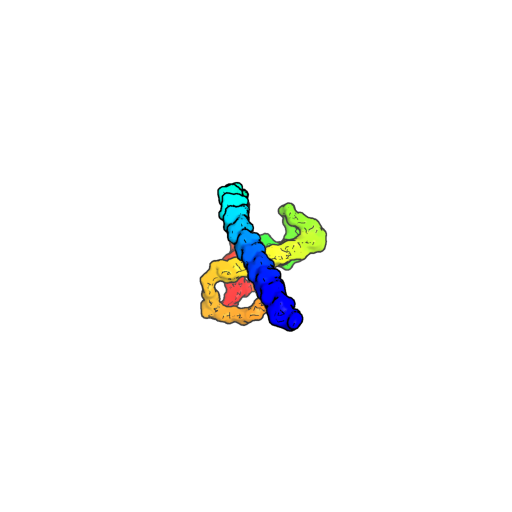620 1.00 85.56 95 ALA A C 1
ATOM 706 O O . ALA A 1 95 ? 6.537 -12.938 -4.059 1.00 85.56 95 ALA A O 1
ATOM 707 N N . GLY A 1 96 ? 5.103 -11.827 -5.366 1.00 69.69 96 GLY A N 1
ATOM 708 C CA . GLY A 1 96 ? 4.270 -12.985 -5.668 1.00 69.69 96 GLY A CA 1
ATOM 709 C C . GLY A 1 96 ? 4.901 -13.889 -6.727 1.00 69.69 96 GLY A C 1
ATOM 710 O O . GLY A 1 96 ? 5.439 -13.419 -7.723 1.00 69.69 96 GLY A O 1
ATOM 711 N N . VAL A 1 97 ? 4.770 -15.210 -6.559 1.00 62.22 97 VAL A N 1
ATOM 712 C CA . VAL A 1 97 ? 4.899 -16.134 -7.697 1.00 62.22 97 VAL A CA 1
ATOM 713 C C . VAL A 1 97 ? 3.789 -15.768 -8.680 1.00 62.22 97 VAL A C 1
ATOM 715 O O . VAL A 1 97 ? 2.652 -15.556 -8.252 1.00 62.22 97 VAL A O 1
ATOM 718 N N . THR A 1 98 ? 4.144 -15.635 -9.957 1.00 62.94 98 THR A N 1
ATOM 719 C CA . THR A 1 98 ? 3.296 -15.166 -11.060 1.00 62.94 98 THR A CA 1
ATOM 720 C C . THR A 1 98 ? 1.829 -15.578 -10.881 1.00 62.94 98 THR A C 1
ATOM 722 O O . THR A 1 98 ? 1.558 -16.772 -10.719 1.00 62.94 98 THR A O 1
ATOM 725 N N . PRO A 1 99 ? 0.868 -14.630 -10.884 1.00 61.72 99 PRO A N 1
ATOM 726 C CA . PRO A 1 99 ? -0.538 -14.976 -10.725 1.00 61.72 99 PRO A CA 1
ATOM 727 C C . PRO A 1 99 ? -0.960 -15.966 -11.819 1.00 61.72 99 PRO A C 1
ATOM 729 O O . PRO A 1 99 ? -0.525 -15.858 -12.964 1.00 61.72 99 PRO A O 1
ATOM 732 N N . ALA A 1 100 ? -1.823 -16.926 -11.466 1.00 55.38 100 ALA A N 1
ATOM 733 C CA . ALA A 1 100 ? -2.307 -17.986 -12.366 1.00 55.38 100 ALA A CA 1
ATOM 734 C C . ALA A 1 100 ? -3.032 -17.455 -13.622 1.00 55.38 100 ALA A C 1
ATOM 736 O O . ALA A 1 100 ? -3.279 -18.190 -14.574 1.00 55.38 100 ALA A O 1
ATOM 737 N N . CYS A 1 101 ? -3.359 -16.169 -13.622 1.00 66.06 101 CYS A N 1
ATOM 738 C CA . CYS A 1 101 ? -4.001 -15.437 -14.689 1.00 66.06 101 CYS A CA 1
ATOM 739 C C . CYS A 1 101 ? -3.231 -14.132 -14.893 1.00 66.06 101 CYS A C 1
ATOM 741 O O . CYS A 1 101 ? -2.915 -13.427 -13.928 1.00 66.06 101 CYS A O 1
ATOM 743 N N . ALA A 1 102 ? -2.941 -13.809 -16.158 1.00 61.03 102 ALA A N 1
ATOM 744 C CA . ALA A 1 102 ? -2.442 -12.494 -16.528 1.00 61.03 102 ALA A CA 1
ATOM 745 C C . ALA A 1 102 ? -3.470 -11.476 -16.032 1.00 61.03 102 ALA A C 1
ATOM 747 O O . ALA A 1 102 ? -4.584 -11.413 -16.556 1.00 61.03 102 ALA A O 1
ATOM 748 N N . HIS A 1 103 ? -3.137 -10.742 -14.968 1.00 63.22 103 HIS A N 1
ATOM 749 C CA . HIS A 1 103 ? -4.001 -9.659 -14.533 1.00 63.22 103 HIS A CA 1
ATOM 750 C C . HIS A 1 103 ? -4.203 -8.733 -15.736 1.00 63.22 103 HIS A C 1
ATOM 752 O O . HIS A 1 103 ? -3.221 -8.442 -16.432 1.00 63.22 103 HIS A O 1
ATOM 758 N N . PRO A 1 104 ? -5.434 -8.253 -16.004 1.00 64.31 104 PRO A N 1
ATOM 759 C CA . PRO A 1 104 ? -5.574 -7.099 -16.878 1.00 64.31 104 PRO A CA 1
ATOM 760 C C . PRO A 1 104 ? -4.606 -6.036 -16.358 1.00 64.31 104 PRO A C 1
ATOM 762 O O . PRO A 1 104 ? -4.419 -5.942 -15.144 1.00 64.31 104 PRO A O 1
ATOM 765 N N . ALA A 1 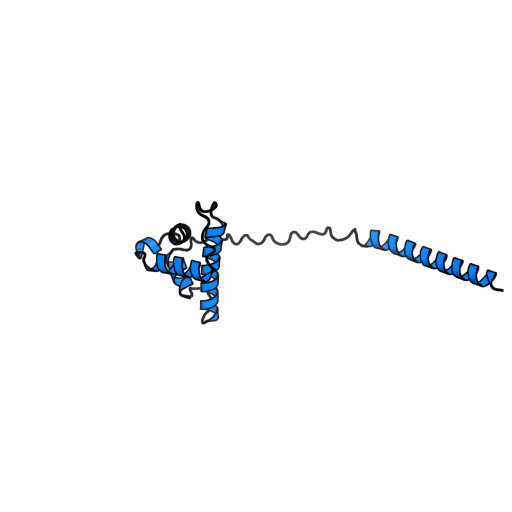105 ? -3.941 -5.306 -17.253 1.00 75.69 105 ALA A N 1
ATOM 766 C CA . ALA A 1 105 ? -2.963 -4.287 -16.885 1.00 75.69 105 ALA A CA 1
ATOM 767 C C . ALA A 1 105 ? -3.664 -3.143 -16.130 1.00 75.69 105 ALA A C 1
ATOM 769 O O . ALA A 1 105 ? -3.964 -2.097 -16.704 1.00 75.69 105 ALA A O 1
ATOM 770 N N . LEU A 1 106 ? -3.993 -3.387 -14.858 1.00 84.56 106 LEU A N 1
ATOM 771 C CA . LEU A 1 106 ? -4.640 -2.446 -13.969 1.00 84.56 106 LEU A CA 1
ATOM 772 C C . LEU A 1 106 ? -3.677 -1.291 -13.797 1.00 84.56 106 LEU A C 1
ATOM 774 O O . LEU A 1 106 ? -2.509 -1.478 -13.442 1.00 84.56 106 LEU A O 1
ATOM 778 N N . LYS A 1 107 ? -4.179 -0.086 -14.027 1.00 90.50 107 LYS A N 1
ATOM 779 C CA . LYS A 1 107 ? -3.409 1.106 -13.693 1.00 90.50 107 LYS A CA 1
ATOM 780 C C . LYS A 1 107 ? -3.218 1.148 -12.172 1.00 90.50 107 LYS A C 1
ATOM 782 O O . LYS A 1 107 ? -4.090 0.660 -11.448 1.00 90.50 107 LYS A O 1
ATOM 787 N N . PRO A 1 108 ? -2.144 1.778 -11.664 1.00 89.94 108 PRO A N 1
ATOM 788 C CA . PRO A 1 108 ? -1.888 1.847 -10.225 1.00 89.94 108 PRO A CA 1
ATOM 789 C C . PRO A 1 108 ? -3.114 2.286 -9.406 1.00 89.94 108 PRO A C 1
ATOM 791 O O . PRO A 1 108 ? -3.514 1.598 -8.475 1.00 89.94 108 PRO A O 1
ATOM 794 N N . HIS A 1 109 ? -3.818 3.335 -9.843 1.00 92.38 109 HIS A N 1
ATOM 795 C CA . HIS A 1 109 ? -5.019 3.822 -9.154 1.00 92.38 109 HIS A CA 1
ATOM 796 C C . HIS A 1 109 ? -6.217 2.856 -9.206 1.00 92.38 109 HIS A C 1
ATOM 798 O O . HIS A 1 109 ? -7.016 2.823 -8.275 1.00 92.38 109 HIS A O 1
ATOM 804 N N . GLU A 1 110 ? -6.369 2.061 -10.270 1.00 93.50 110 GLU A N 1
ATOM 805 C CA . GLU A 1 110 ? -7.446 1.062 -10.378 1.00 93.50 110 GLU A CA 1
ATOM 806 C C . GLU A 1 110 ? -7.200 -0.095 -9.406 1.00 93.50 110 GLU A C 1
ATOM 808 O O . GLU A 1 110 ? -8.118 -0.586 -8.743 1.00 93.50 110 GLU A O 1
ATOM 813 N N . ARG A 1 111 ? -5.937 -0.510 -9.298 1.00 92.25 111 ARG A N 1
ATOM 814 C CA . ARG A 1 111 ? -5.490 -1.522 -8.349 1.00 92.25 111 ARG A CA 1
ATOM 815 C C . ARG A 1 111 ? -5.691 -1.053 -6.911 1.00 92.25 111 ARG A C 1
ATOM 817 O O . ARG A 1 111 ? -6.284 -1.787 -6.120 1.00 92.25 111 ARG A O 1
ATOM 824 N N . ASP A 1 112 ? -5.255 0.159 -6.591 1.00 96.00 112 ASP A N 1
ATOM 825 C CA . ASP A 1 112 ? -5.391 0.725 -5.249 1.00 96.00 112 ASP A CA 1
ATOM 826 C C . ASP A 1 112 ? -6.869 0.860 -4.863 1.00 96.00 112 ASP A C 1
ATOM 828 O O . ASP A 1 112 ? -7.258 0.466 -3.763 1.00 96.00 112 ASP A O 1
ATOM 832 N N . ALA A 1 113 ? -7.726 1.297 -5.796 1.00 96.19 113 ALA A N 1
ATOM 833 C CA . ALA A 1 113 ? -9.173 1.359 -5.595 1.00 96.19 113 ALA A CA 1
ATOM 834 C C . ALA A 1 113 ? -9.794 -0.025 -5.337 1.00 96.19 113 ALA A C 1
ATOM 836 O O . ALA A 1 113 ? -10.652 -0.176 -4.465 1.00 96.19 113 ALA A O 1
ATOM 837 N N . ARG A 1 114 ? -9.358 -1.064 -6.058 1.00 95.56 114 ARG A N 1
ATOM 838 C CA . ARG A 1 114 ? -9.833 -2.440 -5.843 1.00 95.56 114 ARG A CA 1
ATOM 839 C C . ARG A 1 114 ? -9.429 -2.968 -4.465 1.00 95.56 114 ARG A C 1
ATOM 841 O O . ARG A 1 114 ? -10.268 -3.546 -3.773 1.00 95.56 114 ARG A O 1
ATOM 848 N N . VAL A 1 115 ? -8.183 -2.735 -4.047 1.00 96.69 115 VAL A N 1
ATOM 849 C CA . VAL A 1 115 ? -7.709 -3.087 -2.697 1.00 96.69 115 VAL A CA 1
ATOM 850 C C . VAL A 1 115 ? -8.497 -2.321 -1.637 1.00 96.69 115 VAL A C 1
ATOM 852 O O . VAL A 1 115 ? -8.999 -2.933 -0.696 1.00 96.69 115 VAL A O 1
ATOM 855 N N . PHE A 1 116 ? -8.670 -1.011 -1.811 1.00 98.25 116 PHE A N 1
ATOM 856 C CA . PHE A 1 116 ? -9.447 -0.167 -0.907 1.00 98.25 116 PHE A CA 1
ATOM 857 C C . PHE A 1 116 ? -10.878 -0.682 -0.725 1.00 98.25 116 PHE A C 1
ATOM 859 O O . PHE A 1 116 ? -11.336 -0.841 0.408 1.00 98.25 116 PHE A O 1
ATOM 866 N N . ASN A 1 117 ? -11.571 -0.983 -1.825 1.00 98.00 117 ASN A N 1
ATOM 867 C CA . ASN A 1 117 ? -12.945 -1.481 -1.795 1.00 98.00 117 ASN A CA 1
ATOM 868 C C . ASN A 1 117 ? -13.037 -2.834 -1.083 1.00 98.00 117 ASN A C 1
ATOM 870 O O . ASN A 1 117 ? -13.909 -3.024 -0.236 1.00 98.00 117 ASN A O 1
ATOM 874 N N . TYR A 1 118 ? -12.113 -3.752 -1.379 1.00 97.44 118 TYR A N 1
ATOM 875 C CA . TYR A 1 118 ? -12.063 -5.054 -0.720 1.00 97.44 118 TYR A CA 1
ATOM 876 C C . TYR A 1 118 ? -11.856 -4.912 0.791 1.00 97.44 118 TYR A C 1
ATOM 878 O O . TYR A 1 118 ? -12.632 -5.465 1.565 1.00 97.44 118 TYR A O 1
ATOM 886 N N . LEU A 1 119 ? -10.855 -4.134 1.221 1.00 97.94 119 LEU A N 1
ATOM 887 C CA . LEU A 1 119 ? -10.560 -3.926 2.641 1.00 97.94 119 LEU A CA 1
ATOM 888 C C . LEU A 1 119 ? -11.701 -3.205 3.368 1.00 97.94 119 LEU A C 1
ATOM 890 O O . LEU A 1 119 ? -12.025 -3.564 4.497 1.00 97.94 119 LEU A O 1
ATOM 894 N N . SER A 1 120 ? -12.340 -2.231 2.718 1.00 98.12 120 SER A N 1
ATOM 895 C CA . SER A 1 120 ? -13.468 -1.484 3.290 1.00 98.12 120 SER A CA 1
ATOM 896 C C . SER A 1 120 ? -14.702 -2.356 3.535 1.00 98.12 120 SER A C 1
ATOM 898 O O . SER A 1 120 ? -15.498 -2.042 4.415 1.00 98.12 120 SER A O 1
ATOM 900 N N . ALA A 1 121 ? -14.855 -3.454 2.790 1.00 97.88 121 ALA A N 1
ATOM 901 C CA . ALA A 1 121 ? -15.947 -4.410 2.957 1.00 97.88 121 ALA A CA 1
ATOM 902 C C . ALA A 1 121 ? -15.662 -5.500 4.012 1.00 97.88 121 ALA A C 1
ATOM 904 O O . ALA A 1 121 ? -16.550 -6.289 4.341 1.00 97.88 121 ALA A O 1
ATOM 905 N N . LEU A 1 122 ? -14.436 -5.583 4.541 1.00 97.38 122 LEU A N 1
ATOM 906 C CA . LEU A 1 122 ? -14.074 -6.592 5.534 1.00 97.38 122 LEU A CA 1
ATOM 907 C C . LEU A 1 122 ? -14.586 -6.236 6.931 1.00 97.38 122 LEU A C 1
ATOM 909 O O . LEU A 1 122 ? -14.625 -5.081 7.347 1.00 97.38 122 LEU A O 1
ATOM 913 N N . GLN A 1 123 ? -14.882 -7.272 7.716 1.00 96.38 123 GLN A N 1
ATOM 914 C CA . GLN A 1 123 ? -15.137 -7.103 9.144 1.00 96.38 123 GLN A CA 1
ATOM 915 C C . GLN A 1 123 ? -13.865 -6.626 9.872 1.00 96.38 123 GLN A C 1
ATOM 917 O O . GLN A 1 123 ? -12.773 -7.115 9.560 1.00 96.38 123 GLN A O 1
ATOM 922 N N . PRO A 1 124 ? -13.976 -5.777 10.915 1.00 94.31 124 PRO A N 1
ATOM 923 C CA . PRO A 1 124 ? -12.818 -5.232 11.633 1.00 94.31 124 PRO A CA 1
ATOM 924 C C . PRO A 1 124 ? -11.842 -6.287 12.167 1.00 94.31 124 PRO A C 1
ATOM 926 O O . PRO A 1 124 ? -10.636 -6.057 12.199 1.00 94.31 124 PRO A O 1
ATOM 929 N N . VAL A 1 125 ? -12.343 -7.468 12.550 1.00 94.38 125 VAL A N 1
ATOM 930 C CA . VAL A 1 125 ? -11.501 -8.583 13.012 1.00 94.38 125 VAL A CA 1
ATOM 931 C C . VAL A 1 125 ? -10.523 -9.056 11.932 1.00 94.38 125 VAL A C 1
ATOM 933 O O . VAL A 1 125 ? -9.370 -9.327 12.242 1.00 94.38 125 VAL A O 1
ATOM 936 N N . ARG A 1 126 ? -10.944 -9.069 10.661 1.00 94.19 126 ARG A N 1
ATOM 937 C CA . ARG A 1 126 ? -10.121 -9.483 9.513 1.00 94.19 126 ARG A CA 1
ATOM 938 C C . ARG A 1 126 ? -9.083 -8.434 9.127 1.00 94.19 126 ARG A C 1
ATOM 940 O O . ARG A 1 126 ? -8.058 -8.773 8.553 1.00 94.19 126 ARG A O 1
ATOM 947 N N . LEU A 1 127 ? -9.319 -7.165 9.456 1.00 95.44 127 LEU A N 1
ATOM 948 C CA . LEU A 1 127 ? -8.357 -6.086 9.208 1.00 95.44 127 LEU A CA 1
ATOM 949 C C . LEU A 1 127 ? -7.159 -6.120 10.169 1.00 95.44 127 LEU A C 1
ATOM 951 O O . LEU A 1 127 ? -6.163 -5.442 9.923 1.00 95.44 127 LEU A O 1
ATOM 955 N N . ARG A 1 128 ? -7.225 -6.914 11.246 1.00 93.44 128 ARG A N 1
ATOM 956 C CA . ARG A 1 128 ? -6.085 -7.143 12.147 1.00 93.44 128 ARG A CA 1
ATOM 957 C C . ARG A 1 128 ? -5.040 -8.085 11.547 1.00 93.44 128 ARG A C 1
ATOM 959 O O . ARG A 1 128 ? -3.896 -8.067 11.993 1.00 93.44 128 ARG A O 1
ATOM 966 N N . ASP A 1 129 ? -5.420 -8.867 10.538 1.00 90.19 129 ASP A N 1
ATOM 967 C CA . ASP A 1 129 ? -4.512 -9.758 9.823 1.00 90.19 129 ASP A CA 1
ATOM 968 C C . ASP A 1 129 ? -3.490 -8.958 8.995 1.00 90.19 129 ASP A C 1
ATOM 970 O O . ASP A 1 129 ? -3.675 -7.773 8.701 1.00 90.19 129 ASP A O 1
ATOM 974 N N . GLY A 1 130 ? -2.404 -9.615 8.580 1.00 93.12 130 GLY A N 1
ATOM 975 C CA . GLY A 1 130 ? -1.420 -9.007 7.682 1.00 93.12 130 GLY A CA 1
ATOM 976 C C . GLY A 1 130 ? -2.036 -8.623 6.330 1.00 93.12 130 GLY A C 1
ATOM 977 O O . GLY A 1 130 ? -2.816 -9.378 5.754 1.00 93.12 130 GLY A O 1
ATOM 978 N N . ALA A 1 131 ? -1.652 -7.469 5.791 1.00 95.25 131 ALA A N 1
ATOM 979 C CA . ALA A 1 131 ? -2.221 -6.910 4.570 1.00 95.25 131 ALA A CA 1
ATOM 980 C C . ALA A 1 131 ? -1.824 -7.683 3.305 1.00 95.25 131 ALA A C 1
ATOM 982 O O . ALA A 1 131 ? -2.646 -7.829 2.409 1.00 95.25 131 ALA A O 1
ATOM 983 N N . ALA A 1 132 ? -0.611 -8.237 3.224 1.00 92.69 132 ALA A N 1
ATOM 984 C CA . ALA A 1 132 ? -0.139 -8.959 2.037 1.00 92.69 132 ALA A CA 1
ATOM 985 C C . ALA A 1 132 ? -1.095 -10.067 1.521 1.00 92.69 132 ALA A C 1
ATOM 987 O O . ALA A 1 132 ? -1.431 -10.056 0.334 1.00 92.69 132 ALA A O 1
ATOM 988 N N . PRO A 1 133 ? -1.582 -11.024 2.343 1.00 91.44 133 PRO A N 1
ATOM 989 C CA . PRO A 1 133 ? -2.572 -11.998 1.879 1.00 91.44 133 PRO A CA 1
ATOM 990 C C . PRO A 1 133 ? -3.915 -11.360 1.486 1.00 91.44 133 PRO A C 1
ATOM 992 O O . PRO A 1 133 ? -4.564 -11.864 0.570 1.00 91.44 133 PRO A O 1
ATOM 995 N N . LEU A 1 134 ? -4.322 -10.259 2.127 1.00 94.44 134 LEU A N 1
ATOM 996 C CA . LEU A 1 134 ? -5.557 -9.535 1.800 1.00 94.44 134 LEU A CA 1
ATOM 997 C C . LEU A 1 134 ? -5.451 -8.794 0.461 1.00 94.44 134 LEU A C 1
ATOM 999 O O . LEU A 1 134 ? -6.385 -8.848 -0.329 1.00 94.44 134 LEU A O 1
ATOM 1003 N N . VAL A 1 135 ? -4.308 -8.172 0.168 1.00 93.75 135 VAL A N 1
ATOM 1004 C CA . VAL A 1 135 ? -4.011 -7.553 -1.134 1.00 93.75 135 VAL A CA 1
ATOM 1005 C C . VAL A 1 135 ? -4.047 -8.608 -2.233 1.00 93.75 135 VAL A C 1
ATOM 1007 O O . VAL A 1 135 ? -4.730 -8.432 -3.240 1.00 93.75 135 VAL A O 1
ATOM 1010 N N . ARG A 1 136 ? -3.390 -9.755 -2.008 1.00 90.50 136 ARG A N 1
ATOM 1011 C CA . ARG A 1 136 ? -3.448 -10.881 -2.946 1.00 90.50 136 ARG A CA 1
ATOM 1012 C C . ARG A 1 136 ? -4.869 -11.373 -3.174 1.00 90.50 136 ARG A C 1
ATOM 1014 O O . ARG A 1 136 ? -5.163 -11.753 -4.292 1.00 90.50 136 ARG A O 1
ATOM 1021 N N . LEU A 1 137 ? -5.724 -11.393 -2.147 1.00 91.31 137 LEU A N 1
ATOM 1022 C CA . LEU A 1 137 ? -7.152 -11.723 -2.253 1.00 91.31 137 LEU A CA 1
ATOM 1023 C C . LEU A 1 137 ? -7.936 -10.683 -3.061 1.00 91.31 137 LEU A C 1
ATOM 1025 O O . LEU A 1 137 ? -8.697 -11.059 -3.946 1.00 91.31 137 LEU A O 1
ATOM 1029 N N . ALA A 1 138 ? -7.726 -9.397 -2.783 1.00 92.81 138 ALA A N 1
ATOM 1030 C CA . ALA A 1 138 ? -8.417 -8.294 -3.444 1.00 92.81 138 ALA A CA 1
ATOM 1031 C C . ALA A 1 138 ? -8.155 -8.255 -4.954 1.00 92.81 138 ALA A C 1
ATOM 1033 O O . ALA A 1 138 ? -9.027 -7.875 -5.734 1.00 92.81 138 ALA A O 1
ATOM 1034 N N . LEU A 1 139 ? -6.942 -8.632 -5.355 1.00 89.56 139 LEU A N 1
ATOM 1035 C CA . LEU A 1 139 ? -6.493 -8.571 -6.738 1.00 89.56 139 LEU A CA 1
ATOM 1036 C C . LEU A 1 139 ? -6.673 -9.891 -7.489 1.00 89.56 139 LEU A C 1
ATOM 1038 O O . LEU A 1 139 ? -6.430 -9.915 -8.685 1.00 89.56 139 LEU A O 1
ATOM 1042 N N . ARG A 1 140 ? -7.167 -10.962 -6.847 1.00 83.50 140 ARG A N 1
ATOM 1043 C CA . ARG A 1 140 ? -7.380 -12.237 -7.548 1.00 83.50 140 ARG A CA 1
ATOM 1044 C C . ARG A 1 140 ? -8.264 -12.058 -8.780 1.00 83.50 140 ARG A C 1
ATOM 1046 O O . ARG A 1 140 ? -9.326 -11.432 -8.729 1.00 83.50 140 ARG A O 1
ATOM 1053 N N . CYS A 1 141 ? -7.795 -12.673 -9.850 1.00 71.19 141 CYS A N 1
ATOM 1054 C CA . CYS A 1 141 ? -8.607 -13.360 -10.831 1.00 71.19 141 CYS A CA 1
ATOM 1055 C C . CYS A 1 141 ? -8.631 -14.852 -10.425 1.00 71.19 141 CYS A C 1
ATOM 1057 O O . CYS A 1 141 ? -9.639 -15.502 -10.741 1.00 71.19 141 CYS A O 1
#